Protein AF-A0A7S3CFS2-F1 (afdb_monomer)

Solvent-accessible surface area (backbone atoms only — not comparable to full-atom values): 6306 Å² total; per-residue (Å²): 139,78,87,83,76,79,75,85,84,74,87,79,82,72,78,69,77,45,70,51,44,78,46,78,71,85,79,64,90,92,69,58,57,68,60,54,52,54,59,48,52,73,38,96,54,36,48,70,48,81,68,81,52,50,49,26,50,50,72,75,36,79,86,66,83,56,89,62,48,72,57,50,55,70,75,43,73,56,54,52,67,59,51,53,55,48,54,75,70,62,49,41,83,56,19,31,29,40,63

Sequence (99 aa):
REVRRLAPRGEGRRRIMAASVIINLWSAPRCCSTALMYSFAQRSDTTVMDEPLYASWLAKHPECARPYREELLRASELDGRKVVASLLSSGPEGGVLFL

pLDDT: mean 84.04, std 19.67, range [29.78, 97.06]

Mean predicted aligned error: 9.51 Å

Secondary structure (DSSP, 8-state):
----------S------PPPEEE-----TTSSHHHHHHHHHTSTTEEE---TTHHHHHHH-TTS--TTHHHHHHHS---HHHHHHHHHH-PPTTSEEE-

Structure (mmCIF, N/CA/C/O backbone):
data_AF-A0A7S3CFS2-F1
#
_entry.id   AF-A0A7S3CFS2-F1
#
loop_
_atom_site.group_PDB
_atom_site.id
_atom_site.type_symbol
_atom_site.label_atom_id
_atom_site.label_alt_id
_atom_site.label_comp_id
_atom_site.label_asym_id
_atom_site.label_entity_id
_atom_site.label_seq_id
_atom_site.pdbx_PDB_ins_code
_atom_site.Cartn_x
_atom_site.Cartn_y
_atom_site.Cartn_z
_atom_site.occupancy
_atom_site.B_iso_or_equiv
_atom_site.auth_seq_id
_atom_site.auth_comp_id
_atom_site.auth_asym_id
_atom_site.auth_atom_id
_atom_site.pdbx_PDB_model_num
ATOM 1 N N . ARG A 1 1 ? -26.919 12.436 49.801 1.00 36.97 1 ARG A N 1
ATOM 2 C CA . ARG A 1 1 ? -28.270 11.973 49.395 1.00 36.97 1 ARG A CA 1
ATOM 3 C C . ARG A 1 1 ? -28.714 12.967 48.330 1.00 36.97 1 ARG A C 1
ATOM 5 O O . ARG A 1 1 ? -28.750 14.134 48.657 1.00 36.97 1 ARG A O 1
ATOM 12 N N . GLU A 1 2 ? -28.830 12.658 47.046 1.00 29.78 2 GLU A N 1
ATOM 13 C CA . GLU A 1 2 ? -29.408 11.481 46.403 1.00 29.78 2 GLU A CA 1
ATOM 14 C C . GLU A 1 2 ? -28.737 11.289 45.030 1.00 29.78 2 GLU A C 1
ATOM 16 O O . GLU A 1 2 ? -28.677 12.204 44.211 1.00 29.78 2 GLU A O 1
ATOM 21 N N . VAL A 1 3 ? -28.167 10.104 44.814 1.00 37.84 3 VAL A N 1
ATOM 22 C CA . VAL A 1 3 ? -27.582 9.682 43.539 1.00 37.84 3 VAL A CA 1
ATOM 23 C C . VAL A 1 3 ? -28.750 9.350 42.618 1.00 37.84 3 VAL A C 1
ATOM 25 O O . VAL A 1 3 ? -29.386 8.310 42.789 1.00 37.84 3 VAL A O 1
ATOM 28 N N . ARG A 1 4 ? -29.056 10.222 41.651 1.00 34.03 4 ARG A N 1
ATOM 29 C CA . ARG A 1 4 ? -30.011 9.895 40.585 1.00 34.03 4 ARG A CA 1
ATOM 30 C C . ARG A 1 4 ? -29.399 8.807 39.703 1.00 34.03 4 ARG A C 1
ATOM 32 O O . ARG A 1 4 ? -28.649 9.094 38.774 1.00 34.03 4 ARG A O 1
ATOM 39 N N . ARG A 1 5 ? -29.706 7.545 40.015 1.00 39.19 5 ARG A N 1
ATOM 40 C CA . ARG A 1 5 ? -29.497 6.417 39.101 1.00 39.19 5 ARG A CA 1
ATOM 41 C C . ARG A 1 5 ? -30.384 6.648 37.882 1.00 39.19 5 ARG A C 1
ATOM 43 O O . ARG A 1 5 ? -31.605 6.568 37.979 1.00 39.19 5 ARG A O 1
ATOM 50 N N . LEU A 1 6 ? -29.769 6.956 36.745 1.00 35.53 6 LEU A N 1
ATOM 51 C CA . LEU A 1 6 ? -30.443 6.878 35.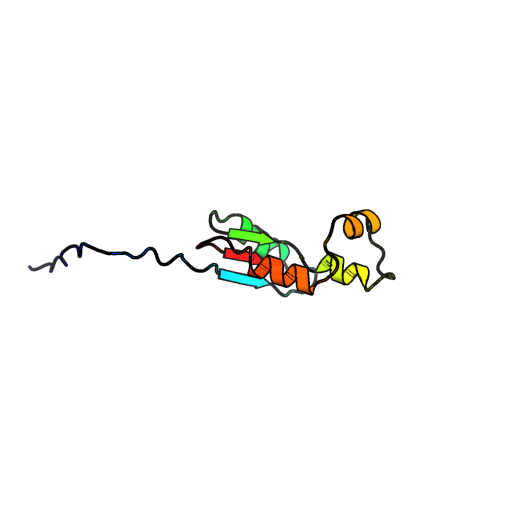454 1.00 35.53 6 LEU A CA 1
ATOM 52 C C . LEU A 1 6 ? -30.803 5.409 35.206 1.00 35.53 6 LEU A C 1
ATOM 54 O O . LEU A 1 6 ? -29.936 4.536 35.235 1.00 35.53 6 LEU A O 1
ATOM 58 N N . ALA A 1 7 ? -32.097 5.147 35.027 1.00 38.84 7 ALA A N 1
ATOM 59 C CA . ALA A 1 7 ? -32.622 3.829 34.702 1.00 38.84 7 ALA A CA 1
ATOM 60 C C . ALA A 1 7 ? -32.000 3.299 33.393 1.00 38.84 7 ALA A C 1
ATOM 62 O O . ALA A 1 7 ? -31.742 4.090 32.477 1.00 38.84 7 ALA A O 1
ATOM 63 N N . PRO A 1 8 ? -31.779 1.979 33.266 1.00 42.59 8 PRO A N 1
ATOM 64 C CA . PRO A 1 8 ? -31.305 1.401 32.020 1.00 42.59 8 PRO A CA 1
ATOM 65 C C . PRO A 1 8 ? -32.419 1.519 30.975 1.00 42.59 8 PRO A C 1
ATOM 67 O O . PRO A 1 8 ? -33.476 0.905 31.109 1.00 42.59 8 PRO A O 1
ATOM 70 N N . ARG A 1 9 ? -32.201 2.328 29.931 1.00 42.22 9 ARG A N 1
ATOM 71 C CA . ARG A 1 9 ? -33.062 2.303 28.744 1.00 42.22 9 ARG A CA 1
ATOM 72 C C . ARG A 1 9 ? -32.804 0.997 27.997 1.00 42.22 9 ARG A C 1
ATOM 74 O O . ARG A 1 9 ? -31.762 0.839 27.363 1.00 42.22 9 ARG A O 1
ATOM 81 N N . GLY A 1 10 ? -33.751 0.075 28.133 1.00 45.34 10 GLY A N 1
ATOM 82 C CA . GLY A 1 10 ? -33.929 -1.050 27.228 1.00 45.34 10 GLY A CA 1
ATOM 83 C C . GLY A 1 10 ? -34.413 -0.602 25.847 1.00 45.34 10 GLY A C 1
ATOM 84 O O . GLY A 1 10 ? -34.822 0.542 25.653 1.00 45.34 10 GLY A O 1
ATOM 85 N N . GLU A 1 11 ? -34.343 -1.561 24.927 1.00 41.12 11 GLU A N 1
ATOM 86 C CA . GLU A 1 11 ? -34.772 -1.546 23.527 1.00 41.12 11 GLU A CA 1
ATOM 87 C C . GLU A 1 11 ? -33.979 -0.689 22.520 1.00 41.12 11 GLU A C 1
ATOM 89 O O . GLU A 1 11 ? -34.028 0.539 22.481 1.00 41.12 11 GLU A O 1
ATOM 94 N N . GLY A 1 12 ? -33.355 -1.400 21.570 1.00 41.69 12 GLY A N 1
ATOM 95 C CA . GLY A 1 12 ? -33.295 -0.932 20.187 1.00 41.69 12 GLY A CA 1
ATOM 96 C C . GLY A 1 12 ? -32.010 -0.246 19.738 1.00 41.69 12 GLY A C 1
ATOM 97 O O . GLY A 1 12 ? -32.076 0.691 18.944 1.00 41.69 12 GLY A O 1
ATOM 98 N N . ARG A 1 13 ? -30.823 -0.715 20.149 1.00 45.53 13 ARG A N 1
ATOM 99 C CA . ARG A 1 13 ? -29.608 -0.393 19.384 1.00 45.53 13 ARG A CA 1
ATOM 100 C C . ARG A 1 13 ? -29.707 -1.086 18.025 1.00 45.53 13 ARG A C 1
ATOM 102 O O . ARG A 1 13 ? -29.229 -2.205 17.863 1.00 45.53 13 ARG A O 1
ATOM 109 N N . ARG A 1 14 ? -30.308 -0.412 17.033 1.00 46.38 14 ARG A N 1
ATOM 110 C CA . ARG A 1 14 ? -29.916 -0.618 15.634 1.00 46.38 14 ARG A CA 1
ATOM 111 C C . ARG A 1 14 ? -28.396 -0.585 15.652 1.00 46.38 14 ARG A C 1
ATOM 113 O O . ARG A 1 14 ? -27.814 0.426 16.040 1.00 46.38 14 ARG A O 1
ATOM 120 N N . ARG A 1 15 ? -27.772 -1.717 15.344 1.00 48.81 15 ARG A N 1
ATOM 121 C CA . ARG A 1 15 ? -26.334 -1.813 15.140 1.00 48.81 15 ARG A CA 1
ATOM 122 C C . ARG A 1 15 ? -26.050 -0.906 13.948 1.00 48.81 15 ARG A C 1
ATOM 124 O O . ARG A 1 15 ? -26.220 -1.319 12.809 1.00 48.81 15 ARG A O 1
ATOM 131 N N . ILE A 1 16 ? -25.769 0.371 14.212 1.00 56.16 16 ILE A N 1
ATOM 132 C CA . ILE A 1 16 ? -25.176 1.252 13.215 1.00 56.16 16 ILE A CA 1
ATOM 133 C C . ILE A 1 16 ? -23.871 0.536 12.900 1.00 56.16 16 ILE A C 1
ATOM 135 O O . ILE A 1 16 ? -23.014 0.439 13.778 1.00 56.16 16 ILE A O 1
ATOM 139 N N . MET A 1 17 ? -23.798 -0.099 11.728 1.00 55.88 17 MET A N 1
ATOM 140 C CA . MET A 1 17 ? -22.549 -0.640 11.207 1.00 55.88 17 MET A CA 1
ATOM 141 C C . MET A 1 17 ? -21.554 0.510 11.316 1.00 55.88 17 MET A C 1
ATOM 143 O O . MET A 1 17 ? -21.769 1.561 10.709 1.00 55.88 17 MET A O 1
ATOM 147 N N . ALA A 1 18 ? -20.578 0.386 12.214 1.00 68.44 18 ALA A N 1
ATOM 148 C CA . ALA A 1 18 ? -19.635 1.463 12.439 1.00 68.44 18 ALA A CA 1
ATOM 149 C C . ALA A 1 18 ? -18.903 1.681 11.111 1.00 68.44 18 ALA A C 1
ATOM 151 O O . ALA A 1 18 ? -18.341 0.743 10.547 1.00 68.44 18 ALA A O 1
ATOM 152 N N . ALA A 1 19 ? -19.014 2.887 10.560 1.00 81.50 19 ALA A N 1
ATOM 153 C CA . ALA A 1 19 ? -18.371 3.206 9.297 1.00 81.50 19 ALA A CA 1
ATOM 154 C C . ALA A 1 19 ? -16.854 3.086 9.470 1.00 81.50 19 ALA A C 1
ATOM 156 O O . ALA A 1 19 ? -16.312 3.513 10.493 1.00 81.50 19 ALA A O 1
ATOM 157 N N . SER A 1 20 ? -16.181 2.501 8.483 1.00 88.19 20 SER A N 1
ATOM 158 C CA . SER A 1 20 ? -14.722 2.434 8.461 1.00 88.19 20 SER A CA 1
ATOM 159 C C . SER A 1 20 ? -14.126 3.839 8.439 1.00 88.19 20 SER A C 1
ATOM 161 O O . SER A 1 20 ? -14.626 4.726 7.744 1.00 88.19 20 SER A O 1
ATOM 163 N N . VAL A 1 21 ? -13.029 4.035 9.165 1.00 92.81 21 VAL A N 1
ATOM 164 C CA . VAL A 1 21 ? -12.228 5.261 9.097 1.00 92.81 21 VAL A CA 1
ATOM 165 C C . VAL A 1 21 ? -11.025 4.998 8.201 1.00 92.81 21 VAL A C 1
ATOM 167 O O . VAL A 1 21 ? -10.266 4.067 8.448 1.00 92.81 21 VAL A O 1
ATOM 170 N N . ILE A 1 22 ? -10.836 5.817 7.167 1.00 92.81 22 ILE A N 1
ATOM 171 C CA . ILE A 1 22 ? -9.684 5.707 6.264 1.00 92.81 22 ILE A CA 1
ATOM 172 C C . ILE A 1 22 ? -8.720 6.857 6.552 1.00 92.81 22 ILE A C 1
ATOM 174 O O . ILE A 1 22 ? -9.092 8.027 6.449 1.00 92.81 22 ILE A O 1
ATOM 178 N N . ILE A 1 23 ? -7.480 6.526 6.900 1.00 93.81 23 ILE A N 1
ATOM 179 C CA . ILE A 1 23 ? -6.387 7.476 7.120 1.00 93.81 23 ILE A CA 1
ATOM 180 C C . ILE A 1 23 ? -5.426 7.348 5.942 1.00 93.81 23 ILE A C 1
ATOM 182 O O . ILE A 1 23 ? -4.995 6.246 5.635 1.00 93.81 23 ILE A O 1
ATOM 186 N N . ASN A 1 24 ? -5.101 8.465 5.288 1.00 92.94 24 ASN A N 1
ATOM 187 C CA . ASN A 1 24 ? -4.121 8.509 4.202 1.00 92.94 24 ASN A CA 1
ATOM 188 C C . ASN A 1 24 ? -2.888 9.285 4.672 1.00 92.94 24 ASN A C 1
ATOM 190 O O . ASN A 1 24 ? -2.993 10.481 4.958 1.00 92.94 24 ASN A O 1
ATOM 194 N N . LEU A 1 25 ? -1.730 8.634 4.728 1.00 93.06 25 LEU A N 1
ATOM 195 C CA . LEU A 1 25 ? -0.462 9.242 5.101 1.00 93.06 25 LEU A CA 1
ATOM 196 C C . LEU A 1 25 ? 0.331 9.641 3.856 1.00 93.06 25 LEU A C 1
ATOM 198 O O . LEU A 1 25 ? 0.951 8.825 3.183 1.00 93.06 25 LEU A O 1
ATOM 202 N N . TRP A 1 26 ? 0.356 10.939 3.566 1.00 90.75 26 TRP A N 1
ATOM 203 C CA . TRP A 1 26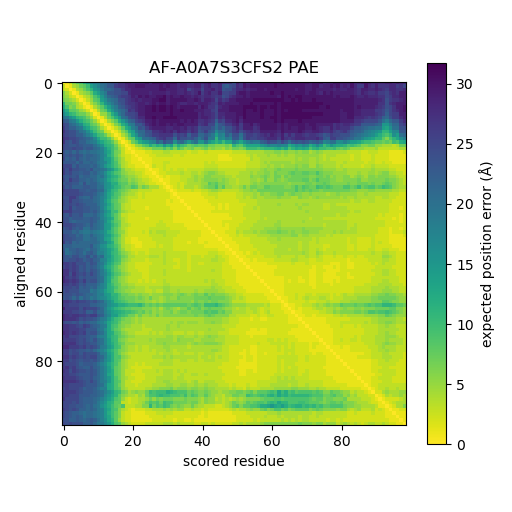 ? 1.161 11.484 2.475 1.00 90.75 26 TRP A CA 1
ATOM 204 C C . TRP A 1 26 ? 2.466 12.017 3.037 1.00 90.75 26 TRP A C 1
ATOM 206 O O . TRP A 1 26 ? 2.472 12.850 3.944 1.00 90.75 26 TRP A O 1
ATOM 216 N N . SER A 1 27 ? 3.582 11.500 2.533 1.00 90.62 27 SER A N 1
ATOM 217 C CA . SER A 1 27 ? 4.869 11.698 3.182 1.00 90.62 27 SER A CA 1
ATOM 218 C C . SER A 1 27 ? 6.026 11.625 2.187 1.00 90.62 27 SER A C 1
ATOM 220 O O . SER A 1 27 ? 5.915 10.982 1.145 1.00 90.62 27 SER A O 1
ATOM 222 N N . ALA A 1 28 ? 7.131 12.301 2.499 1.00 91.00 28 ALA A N 1
ATOM 223 C CA . ALA A 1 28 ? 8.357 12.206 1.715 1.00 91.00 28 ALA A CA 1
ATOM 224 C C . ALA A 1 28 ? 9.196 10.989 2.156 1.00 91.00 28 ALA A C 1
ATOM 226 O O . ALA A 1 28 ? 9.079 10.535 3.298 1.00 91.00 28 ALA A O 1
ATOM 227 N N . PRO A 1 29 ? 10.111 10.478 1.315 1.00 86.31 29 PRO A N 1
ATOM 228 C CA . PRO A 1 29 ? 11.042 9.442 1.742 1.00 86.31 29 PRO A CA 1
ATOM 229 C C . PRO A 1 29 ? 11.837 9.870 2.983 1.00 86.31 29 PRO A C 1
ATOM 231 O O . PRO A 1 29 ? 12.285 11.010 3.087 1.00 86.31 29 PRO A O 1
ATOM 234 N N . ARG A 1 30 ? 12.060 8.924 3.906 1.00 86.81 30 ARG A N 1
ATOM 235 C CA . ARG A 1 30 ? 12.878 9.107 5.126 1.00 86.81 30 ARG A CA 1
ATOM 236 C C . ARG A 1 30 ? 12.300 10.075 6.173 1.00 86.81 30 ARG A C 1
ATOM 238 O O . ARG A 1 30 ? 13.050 10.570 7.006 1.00 86.81 30 ARG A O 1
ATOM 245 N N . CYS A 1 31 ? 10.980 10.270 6.214 1.00 92.56 31 CYS A N 1
ATOM 246 C CA . CYS A 1 31 ? 10.306 11.106 7.221 1.00 92.56 31 CYS A CA 1
ATOM 247 C C . CYS A 1 31 ? 9.627 10.318 8.367 1.00 92.56 31 CYS A C 1
ATOM 249 O O . CYS A 1 31 ? 8.662 10.791 8.963 1.00 92.56 31 CYS A O 1
ATOM 251 N N . CYS A 1 32 ? 10.083 9.095 8.654 1.00 90.69 32 CYS A N 1
ATOM 252 C CA . CYS A 1 32 ? 9.504 8.203 9.676 1.00 90.69 32 CYS A CA 1
ATOM 253 C C . CYS A 1 32 ? 8.043 7.759 9.436 1.00 90.69 32 CYS A C 1
ATOM 255 O O . CYS A 1 32 ? 7.438 7.168 10.329 1.00 90.69 32 CYS A O 1
ATOM 257 N N . SER A 1 33 ? 7.486 7.961 8.240 1.00 92.31 33 SER A N 1
ATOM 258 C CA . SER A 1 33 ? 6.129 7.524 7.876 1.00 92.31 33 SER A CA 1
ATOM 259 C C . SER A 1 33 ? 5.923 6.019 8.015 1.00 92.31 33 SER A C 1
ATOM 261 O O . SER A 1 33 ? 4.926 5.587 8.582 1.00 92.31 33 SER A O 1
ATOM 263 N N . THR A 1 34 ? 6.913 5.221 7.619 1.00 91.50 34 THR A N 1
ATOM 264 C CA . THR A 1 34 ? 6.905 3.766 7.815 1.00 91.50 34 THR A CA 1
ATOM 265 C C . THR A 1 34 ? 6.809 3.381 9.296 1.00 91.50 34 THR A C 1
ATOM 267 O O . THR A 1 34 ? 6.080 2.462 9.654 1.00 91.50 34 THR A O 1
ATOM 270 N N . ALA A 1 35 ? 7.507 4.092 10.190 1.00 94.62 35 ALA A N 1
ATOM 271 C CA . ALA A 1 35 ? 7.428 3.822 11.628 1.00 94.62 35 ALA A CA 1
ATOM 272 C C . ALA A 1 35 ? 6.043 4.181 12.193 1.00 94.62 35 ALA A C 1
ATOM 274 O O . ALA A 1 35 ? 5.491 3.432 12.999 1.00 94.62 35 ALA A O 1
ATOM 275 N N . LEU A 1 36 ? 5.456 5.292 11.731 1.00 95.25 36 LEU A N 1
ATOM 276 C CA . LEU A 1 36 ? 4.089 5.676 12.080 1.00 95.25 36 LEU A CA 1
ATOM 277 C C . LEU A 1 36 ? 3.082 4.616 11.610 1.00 95.25 36 LEU A C 1
ATOM 279 O O . LEU A 1 36 ? 2.270 4.150 12.406 1.00 95.25 36 LEU A O 1
ATOM 283 N N . MET A 1 37 ? 3.193 4.175 10.359 1.00 95.50 37 MET A N 1
ATOM 284 C CA . MET A 1 37 ? 2.385 3.096 9.794 1.00 95.50 37 MET A CA 1
ATOM 285 C C . MET A 1 37 ? 2.476 1.813 10.642 1.00 95.50 37 MET A C 1
ATOM 287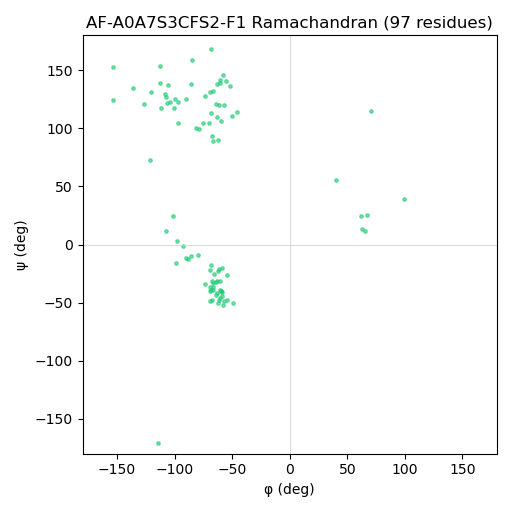 O O . MET A 1 37 ? 1.450 1.256 11.034 1.00 95.50 37 MET A O 1
ATOM 291 N N . TYR A 1 38 ? 3.686 1.381 11.018 1.00 94.69 38 TYR A N 1
ATOM 292 C CA . TYR A 1 38 ? 3.869 0.203 11.874 1.00 94.69 38 TYR A CA 1
ATOM 293 C C . TYR A 1 38 ? 3.257 0.358 13.269 1.00 94.69 38 TYR A C 1
ATOM 295 O O . TYR A 1 38 ? 2.800 -0.634 13.832 1.00 94.69 38 TYR A O 1
ATOM 303 N N . SER A 1 39 ? 3.207 1.572 13.828 1.00 96.62 39 SER A N 1
ATOM 304 C CA . SER A 1 39 ? 2.548 1.800 15.122 1.00 96.62 39 SER A CA 1
ATOM 305 C C . SER A 1 39 ? 1.030 1.589 15.046 1.00 96.62 39 SER A C 1
ATOM 307 O O . SER A 1 39 ? 0.444 1.015 15.963 1.00 96.62 39 SER A O 1
ATOM 309 N N . PHE A 1 40 ? 0.402 1.966 13.927 1.00 96.38 40 PHE A N 1
ATOM 310 C CA . PHE A 1 40 ? -1.004 1.673 13.644 1.00 96.38 40 PHE A CA 1
ATOM 311 C C . PHE A 1 40 ? -1.238 0.181 13.391 1.00 96.38 40 PHE A C 1
ATOM 313 O O . PHE A 1 40 ? -2.225 -0.361 13.881 1.00 96.38 40 PHE A O 1
ATOM 320 N N . ALA A 1 41 ? -0.298 -0.503 12.728 1.00 95.75 41 ALA A N 1
ATOM 321 C CA . ALA A 1 41 ? -0.363 -1.949 12.491 1.00 95.75 41 ALA A CA 1
ATOM 322 C C . ALA A 1 41 ? -0.432 -2.795 13.781 1.00 95.75 41 ALA A C 1
ATOM 324 O O . ALA A 1 41 ? -0.850 -3.946 13.728 1.00 95.75 41 ALA A O 1
ATOM 325 N N . GLN A 1 42 ? -0.021 -2.254 14.937 1.00 96.88 42 GLN A N 1
ATOM 326 C CA . GLN A 1 42 ? -0.097 -2.964 16.224 1.00 96.88 42 GLN A CA 1
ATOM 327 C C . GLN A 1 42 ? -1.497 -2.955 16.852 1.00 96.88 42 GLN A C 1
ATOM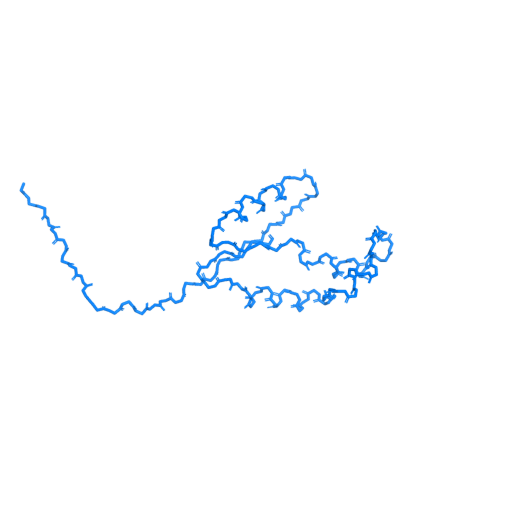 329 O O . GLN A 1 42 ? -1.725 -3.625 17.861 1.00 96.88 42 GLN A O 1
ATOM 334 N N . ARG A 1 43 ? -2.441 -2.181 16.309 1.00 96.06 43 ARG A N 1
ATOM 335 C CA . ARG A 1 43 ? -3.803 -2.112 16.839 1.00 96.06 43 ARG A CA 1
ATOM 336 C C . ARG A 1 43 ? -4.662 -3.223 16.243 1.00 96.06 43 ARG A C 1
ATOM 338 O O . ARG A 1 43 ? -4.655 -3.443 15.039 1.00 96.06 43 ARG A O 1
ATOM 345 N N . SER A 1 44 ? -5.482 -3.860 17.076 1.00 95.06 44 SER A N 1
ATOM 346 C CA . SER A 1 44 ? -6.396 -4.928 16.645 1.00 95.06 44 SER A CA 1
ATOM 347 C C . SER A 1 44 ? -7.537 -4.455 15.739 1.00 95.06 44 SER A C 1
ATOM 349 O O . SER A 1 44 ? -8.176 -5.274 15.087 1.00 95.06 44 SER A O 1
ATOM 351 N N . ASP A 1 45 ? -7.813 -3.151 15.713 1.00 94.56 45 ASP A N 1
ATOM 352 C CA . ASP A 1 45 ? -8.872 -2.532 14.914 1.00 94.56 45 ASP A CA 1
ATOM 353 C C . ASP A 1 45 ? -8.368 -1.937 13.593 1.00 94.56 45 ASP A C 1
ATOM 355 O O . ASP A 1 45 ? -9.144 -1.306 12.878 1.00 94.56 45 ASP A O 1
ATOM 359 N N . THR A 1 46 ? -7.077 -2.085 13.281 1.00 95.38 46 THR A N 1
ATOM 360 C CA . THR A 1 46 ? -6.442 -1.384 12.167 1.00 95.38 46 THR A CA 1
ATOM 361 C C . THR A 1 46 ? -5.865 -2.355 11.144 1.00 95.38 46 THR A C 1
ATOM 363 O O . THR A 1 46 ? -5.126 -3.274 11.476 1.00 95.38 46 THR A O 1
ATOM 366 N N . THR A 1 47 ? -6.179 -2.118 9.873 1.00 94.62 47 THR A N 1
ATOM 367 C CA . THR A 1 47 ? -5.524 -2.742 8.720 1.00 94.62 47 THR A CA 1
ATOM 368 C C . THR A 1 47 ? -4.624 -1.712 8.052 1.00 94.62 47 THR A C 1
ATOM 370 O O . THR A 1 47 ? -5.017 -0.558 7.890 1.00 94.62 47 THR A O 1
ATOM 373 N N . VAL A 1 48 ? -3.422 -2.125 7.664 1.00 94.50 48 VAL A N 1
ATOM 374 C CA . VAL A 1 48 ? -2.427 -1.271 7.010 1.00 94.50 48 VAL A CA 1
ATOM 375 C C . VAL A 1 48 ? -2.218 -1.736 5.574 1.00 94.50 48 VAL A C 1
ATOM 377 O O . VAL A 1 48 ? -2.121 -2.937 5.326 1.00 94.50 48 VAL A O 1
ATOM 380 N N . MET A 1 49 ? -2.105 -0.788 4.648 1.00 92.31 49 MET A N 1
ATOM 381 C CA . MET A 1 49 ? -1.687 -1.027 3.270 1.00 92.31 49 MET A CA 1
ATOM 382 C C . MET A 1 49 ? -0.514 -0.108 2.936 1.00 92.31 49 MET A C 1
ATOM 384 O O . MET A 1 49 ? -0.658 1.106 2.998 1.00 92.31 49 MET A O 1
ATOM 388 N N . ASP A 1 50 ? 0.627 -0.687 2.567 1.00 91.44 50 ASP A N 1
ATOM 389 C CA . ASP A 1 50 ? 1.844 0.065 2.253 1.00 91.44 50 ASP A CA 1
ATOM 390 C C . ASP A 1 50 ? 1.897 0.427 0.759 1.00 91.44 50 ASP A C 1
ATOM 392 O O . ASP A 1 50 ? 1.775 -0.445 -0.103 1.00 91.44 50 ASP A O 1
ATOM 396 N N . GLU A 1 51 ? 2.052 1.718 0.462 1.00 89.94 51 GLU A N 1
ATOM 397 C CA . GLU A 1 51 ? 2.248 2.288 -0.881 1.00 89.94 51 GLU A CA 1
ATOM 398 C C . GLU A 1 51 ? 1.393 1.659 -2.018 1.00 89.94 51 GLU A C 1
ATOM 400 O O . GLU A 1 51 ? 1.923 1.270 -3.067 1.00 89.94 51 GLU A O 1
ATOM 405 N N . PRO A 1 52 ? 0.049 1.603 -1.910 1.00 92.38 52 PRO A N 1
ATOM 406 C CA . PRO A 1 52 ? -0.791 0.847 -2.850 1.00 92.38 52 PRO A CA 1
ATOM 407 C C . PRO A 1 52 ? -0.718 1.328 -4.309 1.00 92.38 52 PRO A C 1
ATOM 409 O O . PRO A 1 52 ? -1.036 0.589 -5.239 1.00 92.38 52 PRO A O 1
ATOM 412 N N . LEU A 1 53 ? -0.299 2.575 -4.538 1.00 94.25 53 LEU A N 1
ATOM 413 C CA . LEU A 1 53 ? -0.192 3.172 -5.872 1.00 94.25 53 LEU A CA 1
ATOM 414 C C . LEU A 1 53 ? 1.197 3.026 -6.505 1.00 94.25 53 LEU A C 1
ATOM 416 O O . LEU A 1 53 ? 1.387 3.457 -7.647 1.00 94.25 53 LEU A O 1
ATOM 420 N N . TYR A 1 54 ? 2.156 2.412 -5.809 1.00 93.38 54 TYR A N 1
ATOM 421 C CA . TYR A 1 54 ? 3.542 2.343 -6.261 1.00 93.38 54 TYR A CA 1
ATOM 422 C C . TYR A 1 54 ? 3.701 1.572 -7.576 1.00 93.38 54 TYR A C 1
ATOM 424 O O . TYR A 1 54 ? 4.392 2.042 -8.478 1.00 93.38 54 TYR A O 1
ATOM 432 N N . ALA A 1 55 ? 3.009 0.441 -7.753 1.00 95.50 55 ALA A N 1
ATOM 433 C CA . ALA A 1 55 ? 3.070 -0.323 -9.003 1.00 95.50 55 ALA A CA 1
ATOM 434 C C . ALA A 1 55 ? 2.502 0.463 -10.201 1.00 95.50 55 ALA A C 1
ATOM 436 O O . ALA A 1 55 ? 3.125 0.514 -11.263 1.00 95.50 55 ALA A O 1
ATOM 437 N N . SER A 1 56 ? 1.365 1.146 -10.012 1.00 96.44 56 SER A N 1
ATOM 438 C CA . SER A 1 56 ? 0.769 2.049 -11.011 1.00 96.44 56 SER A CA 1
ATOM 439 C C . SER A 1 56 ? 1.711 3.208 -11.367 1.00 96.44 56 SER A C 1
ATOM 441 O O . SER A 1 56 ? 1.811 3.603 -12.530 1.00 96.44 56 SER A O 1
ATOM 443 N N . TRP A 1 57 ? 2.419 3.765 -10.380 1.00 95.44 57 TRP A N 1
ATOM 444 C CA . TRP A 1 57 ? 3.429 4.794 -10.618 1.00 95.44 57 TRP A CA 1
ATOM 445 C C . TRP A 1 57 ? 4.637 4.233 -11.385 1.00 95.44 57 TRP A C 1
ATOM 447 O O . TRP A 1 57 ? 5.020 4.800 -12.408 1.00 95.44 57 TRP A O 1
ATOM 457 N N . LEU A 1 58 ? 5.180 3.084 -10.975 1.00 96.19 58 LEU A N 1
ATOM 458 C CA . LEU A 1 58 ? 6.348 2.445 -11.592 1.00 96.19 58 LEU A CA 1
ATOM 459 C C . LEU A 1 58 ? 6.094 2.008 -13.045 1.00 96.19 58 LEU A C 1
ATOM 461 O O . LEU A 1 58 ? 6.998 2.042 -13.883 1.00 96.19 58 LEU A O 1
ATOM 465 N N . ALA A 1 59 ? 4.860 1.616 -13.370 1.00 95.94 59 ALA A N 1
ATOM 466 C CA . ALA A 1 59 ? 4.460 1.295 -14.739 1.00 95.94 59 ALA A CA 1
ATOM 467 C C . ALA A 1 59 ? 4.616 2.494 -15.692 1.00 95.94 59 ALA A C 1
ATOM 469 O O . ALA A 1 59 ? 4.918 2.302 -16.868 1.00 95.94 59 ALA A O 1
ATOM 470 N N . LYS A 1 60 ? 4.443 3.721 -15.179 1.00 96.62 60 LYS A N 1
ATOM 471 C CA . LYS A 1 60 ? 4.520 4.977 -15.945 1.00 96.62 60 LYS A CA 1
ATOM 472 C C . LYS A 1 60 ? 5.930 5.570 -16.026 1.00 96.62 60 LYS A C 1
ATOM 474 O O . LYS A 1 60 ? 6.132 6.468 -16.834 1.00 96.62 60 LYS A O 1
ATOM 479 N N . HIS A 1 61 ? 6.869 5.066 -15.226 1.00 96.50 61 HIS A N 1
ATOM 480 C CA . HIS A 1 61 ? 8.249 5.558 -15.131 1.00 96.50 61 HIS A CA 1
ATOM 481 C C . HIS A 1 61 ? 9.234 4.422 -15.467 1.00 96.50 61 HIS A C 1
ATOM 483 O O . HIS A 1 61 ? 9.834 3.824 -14.568 1.00 96.50 61 HIS A O 1
ATOM 489 N N . PRO A 1 62 ? 9.353 4.023 -16.750 1.00 93.44 62 PRO A N 1
ATOM 490 C CA . PRO A 1 62 ? 10.230 2.928 -17.175 1.00 93.44 62 PRO A CA 1
ATOM 491 C C . PRO A 1 62 ? 11.721 3.187 -16.906 1.00 93.44 62 PRO A C 1
ATOM 493 O O . PRO A 1 62 ? 12.490 2.236 -16.795 1.00 93.44 62 PRO A O 1
ATOM 496 N N . GLU A 1 63 ? 12.125 4.448 -16.774 1.00 95.44 63 GLU A N 1
ATOM 497 C CA . GLU A 1 63 ? 13.473 4.884 -16.409 1.00 95.44 63 GLU A CA 1
ATOM 498 C C . GLU A 1 63 ? 13.842 4.560 -14.954 1.00 95.44 63 GLU A C 1
ATOM 500 O O . GLU A 1 63 ? 15.023 4.466 -14.614 1.00 95.44 63 GLU A O 1
ATOM 505 N N . CYS A 1 64 ? 12.848 4.359 -14.084 1.00 93.75 64 CYS A N 1
ATOM 506 C CA . CYS A 1 64 ? 13.077 3.966 -12.702 1.00 93.75 64 CYS A CA 1
ATOM 507 C C . CYS A 1 64 ? 13.371 2.463 -12.619 1.00 93.75 64 CYS A C 1
ATOM 509 O O . CYS A 1 64 ? 12.471 1.616 -12.619 1.00 93.75 64 CYS A O 1
ATOM 511 N N . ALA A 1 65 ? 14.657 2.125 -12.515 1.00 92.00 65 ALA A N 1
ATOM 512 C CA . ALA A 1 65 ? 15.097 0.754 -12.306 1.00 92.00 65 ALA A CA 1
ATOM 513 C C . ALA A 1 65 ? 14.726 0.264 -10.898 1.00 92.00 65 ALA A C 1
ATOM 515 O O . ALA A 1 65 ? 15.014 0.915 -9.893 1.00 92.00 65 ALA A O 1
ATOM 516 N N . ARG A 1 66 ? 14.125 -0.928 -10.826 1.00 90.56 66 ARG A N 1
ATOM 517 C CA . ARG A 1 66 ? 13.814 -1.611 -9.569 1.00 90.56 66 ARG A CA 1
ATOM 518 C C . ARG A 1 66 ? 14.181 -3.089 -9.670 1.00 90.56 66 ARG A C 1
ATOM 520 O O . ARG A 1 66 ? 13.789 -3.732 -10.649 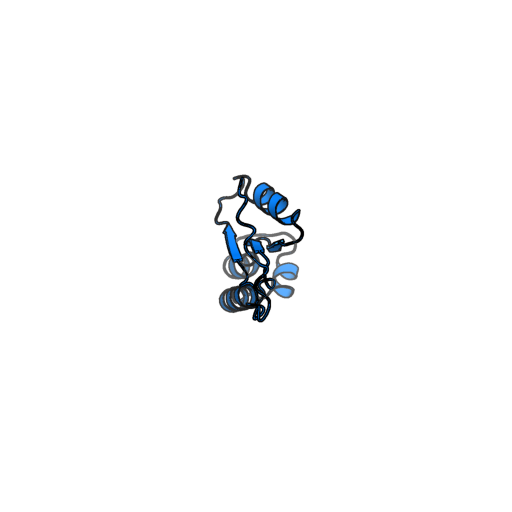1.00 90.56 66 ARG A O 1
ATOM 527 N N . PRO A 1 67 ? 14.843 -3.661 -8.653 1.00 94.44 67 PRO A N 1
ATOM 528 C CA . PRO A 1 67 ? 14.887 -5.107 -8.501 1.00 94.44 67 PRO A CA 1
ATOM 529 C C . PRO A 1 67 ? 13.464 -5.682 -8.534 1.00 94.44 67 PRO A C 1
ATOM 531 O O . PRO A 1 67 ? 12.548 -5.118 -7.930 1.00 94.44 67 PRO A O 1
ATOM 534 N N . TYR A 1 68 ? 13.274 -6.781 -9.265 1.00 92.88 68 TYR A N 1
ATOM 535 C CA . TYR A 1 68 ? 11.980 -7.467 -9.399 1.00 92.88 68 TYR A CA 1
ATOM 536 C C . TYR A 1 68 ? 10.859 -6.621 -10.033 1.00 92.88 68 TYR A C 1
ATOM 538 O O . TYR A 1 68 ? 9.680 -6.898 -9.823 1.00 92.88 68 TYR A O 1
ATOM 546 N N . ARG A 1 69 ? 11.196 -5.599 -10.840 1.00 95.19 69 ARG A N 1
ATOM 547 C CA . ARG A 1 69 ? 10.208 -4.749 -11.536 1.00 95.19 69 ARG A CA 1
ATOM 548 C C . ARG A 1 69 ? 9.153 -5.569 -12.277 1.00 95.19 69 ARG A C 1
ATOM 550 O O . ARG A 1 69 ? 7.964 -5.323 -12.123 1.00 95.19 69 ARG A O 1
ATOM 557 N N . GLU A 1 70 ? 9.584 -6.528 -13.088 1.00 95.56 70 GLU A N 1
ATOM 558 C CA . GLU A 1 70 ? 8.671 -7.329 -13.909 1.00 95.56 70 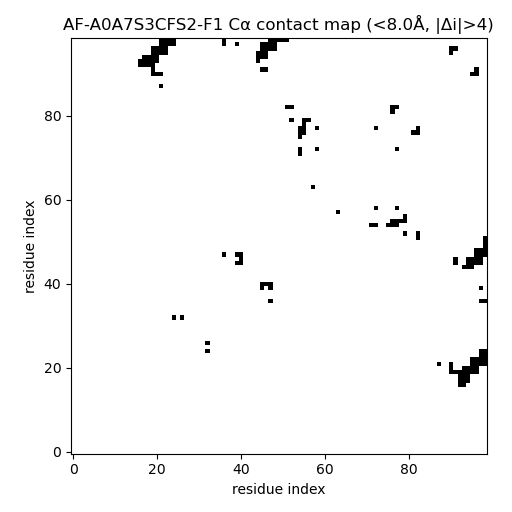GLU A CA 1
ATOM 559 C C . GLU A 1 70 ? 7.753 -8.228 -13.083 1.00 95.56 70 GLU A C 1
ATOM 561 O O . GLU A 1 70 ? 6.626 -8.492 -13.488 1.00 95.56 70 GLU A O 1
ATOM 566 N N . GLU A 1 71 ? 8.232 -8.732 -11.949 1.00 96.56 71 GLU A N 1
ATOM 567 C CA . GLU A 1 71 ? 7.428 -9.534 -11.029 1.00 96.56 71 GLU A CA 1
ATOM 568 C C . GLU A 1 71 ? 6.371 -8.662 -10.350 1.00 96.56 71 GLU A C 1
ATOM 570 O O . GLU A 1 71 ? 5.185 -8.979 -10.407 1.00 96.56 71 GLU A O 1
ATOM 575 N N . LEU A 1 72 ? 6.782 -7.506 -9.818 1.00 94.31 72 LEU A N 1
ATOM 576 C CA . LEU A 1 72 ? 5.884 -6.538 -9.193 1.00 94.31 72 LEU A CA 1
ATOM 577 C C . LEU A 1 72 ? 4.780 -6.087 -10.154 1.00 94.31 72 LEU A C 1
ATOM 579 O O . LEU A 1 72 ? 3.608 -6.090 -9.787 1.00 94.31 72 LEU A O 1
ATOM 583 N N . LEU A 1 73 ? 5.139 -5.715 -11.387 1.00 95.44 73 LEU A N 1
ATOM 584 C CA . LEU A 1 73 ? 4.168 -5.246 -12.375 1.00 95.44 73 LEU A CA 1
ATOM 585 C C . LEU A 1 73 ? 3.207 -6.349 -12.830 1.00 95.44 73 LEU A C 1
ATOM 587 O O . LE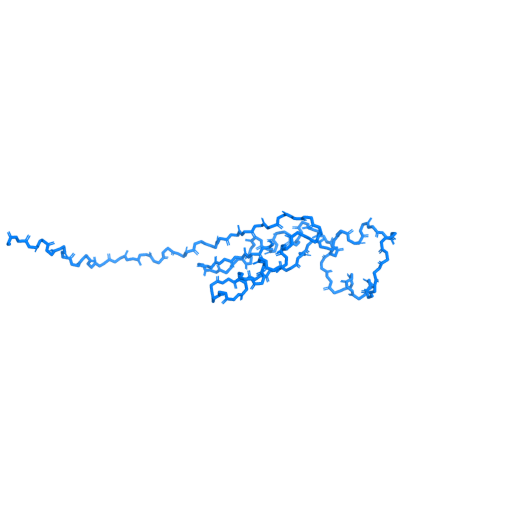U A 1 73 ? 2.059 -6.049 -13.134 1.00 95.44 73 LEU A O 1
ATOM 591 N N . ARG A 1 74 ? 3.651 -7.611 -12.867 1.00 96.81 74 ARG A N 1
ATOM 592 C CA . ARG A 1 74 ? 2.779 -8.753 -13.184 1.00 96.81 74 ARG A CA 1
ATOM 593 C C . ARG A 1 74 ? 1.832 -9.106 -12.040 1.00 96.81 74 ARG A C 1
ATOM 595 O O . ARG A 1 74 ? 0.721 -9.548 -12.306 1.00 96.81 74 ARG A O 1
ATOM 602 N N . ALA A 1 75 ? 2.270 -8.938 -10.795 1.00 95.44 75 ALA A N 1
ATOM 603 C CA . ALA A 1 75 ? 1.495 -9.293 -9.609 1.00 95.44 75 ALA A CA 1
ATOM 604 C C . ALA A 1 75 ? 0.530 -8.187 -9.136 1.00 95.44 75 ALA A C 1
ATOM 606 O O . ALA A 1 75 ? -0.292 -8.441 -8.258 1.00 95.44 75 ALA A O 1
ATOM 607 N N . SER A 1 76 ? 0.623 -6.973 -9.688 1.00 94.69 76 SER A N 1
ATOM 608 C CA . SER A 1 76 ? -0.122 -5.798 -9.212 1.00 94.69 76 SER A CA 1
ATOM 609 C C . SER A 1 76 ? -1.176 -5.316 -10.208 1.00 94.69 76 SER A C 1
ATOM 611 O O . SER A 1 76 ? -1.010 -5.440 -11.418 1.00 94.69 76 SER A O 1
ATOM 613 N N . GLU A 1 77 ? -2.229 -4.668 -9.704 1.00 96.25 77 GLU A N 1
ATOM 614 C CA . GLU A 1 77 ? -3.108 -3.839 -10.537 1.00 96.25 77 GLU A CA 1
ATOM 615 C C 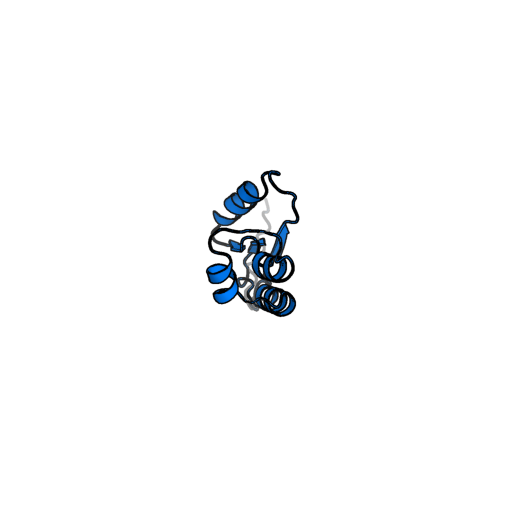. GLU A 1 77 ? -2.379 -2.535 -10.908 1.00 96.25 77 GLU A C 1
ATOM 617 O O . GLU A 1 77 ? -1.847 -1.833 -10.046 1.00 96.25 77 GLU A O 1
ATOM 622 N N . LEU A 1 78 ? -2.336 -2.219 -12.204 1.00 96.69 78 LEU A N 1
ATOM 623 C CA . LEU A 1 78 ? -1.580 -1.083 -12.744 1.00 96.69 78 LEU A CA 1
ATOM 624 C C . LEU A 1 78 ? -2.466 0.140 -13.006 1.00 96.69 78 LEU A C 1
ATOM 626 O O . LEU A 1 78 ? -1.956 1.254 -13.144 1.00 96.69 78 LEU A O 1
ATOM 630 N N . ASP A 1 79 ? -3.788 -0.034 -13.049 1.00 97.06 79 ASP A N 1
ATOM 631 C CA . ASP A 1 79 ? -4.732 1.076 -13.086 1.00 97.06 79 ASP A CA 1
ATOM 632 C C . ASP A 1 79 ? -4.963 1.627 -11.673 1.00 97.06 79 ASP A C 1
ATOM 634 O O . ASP A 1 79 ? -5.772 1.118 -10.892 1.00 97.06 79 ASP A O 1
ATOM 638 N N . GLY A 1 80 ? -4.285 2.734 -11.359 1.00 94.94 80 GLY A N 1
ATOM 639 C CA . GLY A 1 8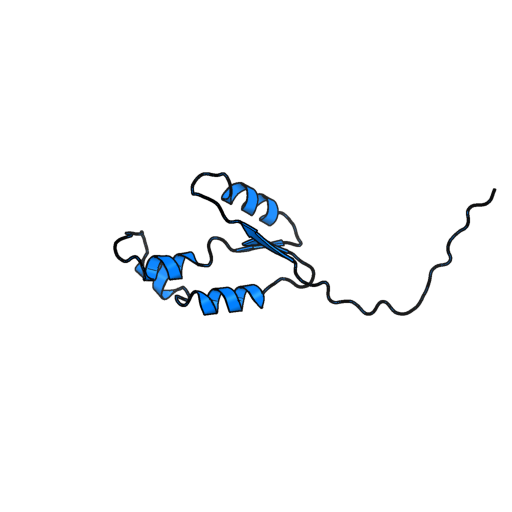0 ? -4.429 3.413 -10.073 1.00 94.94 80 GLY A CA 1
ATOM 640 C C . GLY A 1 80 ? -5.874 3.781 -9.705 1.00 94.94 80 GLY A C 1
ATOM 641 O O . GLY A 1 80 ? -6.191 3.836 -8.520 1.00 94.94 80 GLY A O 1
ATOM 642 N N . ARG A 1 81 ? -6.786 3.977 -10.672 1.00 96.19 81 ARG A N 1
ATOM 643 C CA . ARG A 1 81 ? -8.203 4.243 -10.359 1.00 96.19 81 ARG A CA 1
ATOM 644 C C . ARG A 1 81 ? -8.888 3.011 -9.781 1.00 96.19 81 ARG A C 1
ATOM 646 O O . ARG A 1 81 ? -9.653 3.140 -8.828 1.00 96.19 81 ARG A O 1
ATOM 653 N N . LYS A 1 82 ? -8.594 1.827 -10.321 1.00 96.56 82 LYS A N 1
ATOM 654 C CA . LYS A 1 82 ? -9.115 0.560 -9.794 1.00 96.56 82 LYS A CA 1
ATOM 655 C C . LYS A 1 82 ? -8.553 0.260 -8.413 1.00 96.56 82 LYS A C 1
ATOM 657 O O . LYS A 1 82 ? -9.308 -0.166 -7.544 1.00 96.56 82 LYS A O 1
ATOM 662 N N . VAL A 1 83 ? -7.269 0.551 -8.189 1.00 94.44 83 VAL A N 1
ATOM 663 C CA . VAL A 1 83 ? -6.646 0.424 -6.862 1.00 94.44 83 VAL A CA 1
ATOM 664 C C . VAL A 1 83 ? -7.381 1.289 -5.838 1.00 94.44 83 VAL A C 1
ATOM 666 O O . VAL A 1 83 ? -7.827 0.775 -4.817 1.00 94.44 83 VAL A O 1
ATOM 669 N N . VAL A 1 84 ? -7.585 2.580 -6.126 1.00 92.75 84 VAL A N 1
ATOM 670 C CA . VAL A 1 84 ? -8.308 3.487 -5.215 1.00 92.75 84 VAL A CA 1
ATOM 671 C C . VAL A 1 84 ? -9.744 3.016 -4.975 1.00 92.75 84 VAL A C 1
ATOM 673 O O . VAL A 1 84 ? -10.181 2.964 -3.829 1.00 92.75 84 VAL A O 1
ATOM 676 N N . ALA A 1 85 ? -10.472 2.634 -6.028 1.00 93.38 85 ALA A N 1
ATOM 677 C CA . ALA A 1 85 ? -11.841 2.137 -5.894 1.00 93.38 85 ALA A CA 1
ATOM 678 C C . ALA A 1 85 ? -11.917 0.878 -5.011 1.00 93.38 85 ALA A C 1
ATOM 680 O O . ALA A 1 85 ? -12.815 0.765 -4.174 1.00 93.38 85 ALA A O 1
ATOM 681 N N . SER A 1 86 ? -10.949 -0.030 -5.158 1.00 91.69 86 SER A N 1
ATOM 682 C CA . SER A 1 86 ? -10.818 -1.217 -4.315 1.00 91.69 86 SER A CA 1
ATOM 683 C C . SER A 1 86 ? -10.582 -0.835 -2.852 1.00 91.69 86 SER A C 1
ATOM 685 O O . SER A 1 86 ? -11.344 -1.259 -1.988 1.00 91.69 86 SER A O 1
ATOM 687 N N . LEU A 1 87 ? -9.614 0.041 -2.561 1.00 90.19 87 LEU A N 1
ATOM 688 C CA . LEU A 1 87 ? -9.294 0.463 -1.189 1.00 90.19 87 LEU A CA 1
ATOM 689 C C . LEU A 1 87 ? -10.484 1.112 -0.476 1.00 90.19 87 LEU A C 1
ATOM 691 O O . LEU A 1 87 ? -10.776 0.774 0.668 1.00 90.19 87 LEU A O 1
ATOM 695 N N . LEU A 1 88 ? -11.205 1.998 -1.166 1.00 87.75 88 LEU A N 1
ATOM 696 C CA . LEU A 1 88 ? -12.391 2.660 -0.613 1.00 87.75 88 LEU A CA 1
ATOM 697 C C . LEU A 1 88 ? -13.538 1.679 -0.333 1.00 87.75 88 LEU A C 1
ATOM 699 O O . LEU A 1 88 ? -14.361 1.937 0.541 1.00 87.75 88 LEU A O 1
ATOM 703 N N . SER A 1 89 ? -13.578 0.554 -1.049 1.00 87.94 89 SER A N 1
ATOM 704 C CA . SER A 1 89 ? -14.582 -0.501 -0.869 1.00 87.94 89 SER A CA 1
ATOM 705 C C . SER A 1 89 ? -14.159 -1.575 0.142 1.00 87.94 89 SER A C 1
ATOM 707 O O . SER A 1 89 ? -14.988 -2.386 0.540 1.00 87.94 89 SER A O 1
ATOM 709 N N . SER A 1 90 ? -12.886 -1.592 0.553 1.00 81.75 90 SER A N 1
ATOM 710 C CA . SER A 1 90 ? -12.266 -2.663 1.355 1.00 81.75 90 SER A CA 1
ATOM 711 C C . SER A 1 90 ? -12.001 -2.271 2.813 1.00 81.75 90 SER A C 1
ATOM 713 O O . SER A 1 90 ? -11.257 -2.960 3.510 1.00 81.75 90 SER A O 1
ATOM 715 N N . GLY A 1 91 ? -12.550 -1.148 3.282 1.00 81.69 91 GLY A N 1
ATOM 716 C CA . GLY A 1 91 ? -12.359 -0.701 4.662 1.00 81.69 91 GLY A CA 1
ATOM 717 C C . GLY A 1 91 ? -12.888 -1.730 5.677 1.00 81.69 91 GLY A C 1
ATOM 718 O O . GLY A 1 91 ? -13.961 -2.295 5.458 1.00 81.69 91 GLY A O 1
ATOM 719 N N . PRO A 1 92 ? -12.182 -1.985 6.797 1.00 84.25 92 PRO A N 1
ATOM 720 C CA . PRO A 1 92 ? -12.663 -2.912 7.816 1.00 84.25 92 PRO A CA 1
ATOM 721 C C . PRO A 1 92 ? -13.915 -2.345 8.490 1.00 84.25 92 PRO A C 1
ATOM 723 O O . PRO A 1 92 ? -13.930 -1.179 8.896 1.00 84.25 92 PRO A O 1
ATOM 726 N N . GLU A 1 93 ? -14.972 -3.149 8.624 1.00 86.06 93 GLU A N 1
ATOM 727 C CA . GLU A 1 93 ? -16.200 -2.723 9.304 1.00 86.06 93 GLU A CA 1
ATOM 728 C C . GLU A 1 93 ? -15.888 -2.269 10.735 1.00 86.06 93 GLU A C 1
ATOM 730 O O . GLU A 1 93 ? -15.375 -3.033 11.551 1.00 86.06 93 GLU A O 1
ATOM 735 N N . GLY A 1 94 ? -16.191 -1.009 11.044 1.00 87.44 94 GLY A N 1
ATOM 736 C CA . GLY A 1 94 ? -15.936 -0.416 12.355 1.00 87.44 94 GLY A CA 1
ATOM 737 C C . GLY A 1 94 ? -14.469 -0.270 12.746 1.00 87.44 94 GLY A C 1
ATOM 738 O O . GLY A 1 94 ? -14.202 0.012 13.913 1.00 87.44 94 GLY A O 1
ATOM 739 N N . GLY A 1 95 ? -13.540 -0.460 11.807 1.00 92.62 95 GLY A N 1
ATOM 740 C CA . GLY A 1 95 ? -12.103 -0.346 12.030 1.00 92.62 95 GLY A CA 1
ATOM 741 C C . GLY A 1 95 ? -11.458 0.807 11.264 1.00 92.62 95 GLY A C 1
ATOM 742 O O . GLY A 1 95 ? -12.124 1.649 10.653 1.00 92.62 95 GLY A O 1
ATOM 743 N N . VAL A 1 96 ? -10.128 0.815 11.286 1.00 94.50 96 VAL A N 1
ATOM 744 C CA . VAL A 1 96 ? -9.280 1.779 10.584 1.00 94.50 96 VAL A CA 1
ATOM 745 C C . VAL A 1 96 ? -8.588 1.097 9.406 1.00 94.50 96 VAL A C 1
ATOM 747 O O . VAL A 1 96 ? -7.957 0.057 9.572 1.00 94.50 96 VAL A O 1
ATOM 750 N N . LEU A 1 97 ? -8.664 1.699 8.222 1.00 94.44 97 LEU A N 1
ATOM 751 C CA . LEU A 1 97 ? -7.749 1.415 7.119 1.00 94.44 97 LEU A CA 1
ATOM 752 C C . LEU A 1 97 ? -6.703 2.531 7.072 1.00 94.44 97 LEU A C 1
ATOM 754 O O . LEU A 1 97 ? -7.051 3.693 6.867 1.00 94.44 97 LEU A O 1
ATOM 758 N N . PHE A 1 98 ? -5.438 2.185 7.282 1.00 95.19 98 PHE A N 1
ATOM 759 C CA . PHE A 1 98 ? -4.313 3.109 7.206 1.00 95.19 98 PHE A CA 1
ATOM 760 C C . PHE A 1 98 ? -3.554 2.876 5.898 1.00 95.19 98 PHE A C 1
ATOM 762 O O . PHE A 1 98 ? -3.106 1.758 5.634 1.00 95.19 98 PHE A O 1
ATOM 769 N N . LEU A 1 99 ? -3.446 3.932 5.097 1.00 93.00 99 LEU A N 1
ATOM 770 C CA . LEU A 1 99 ? -2.808 3.980 3.782 1.00 93.00 99 LEU A CA 1
ATOM 771 C C . LEU A 1 99 ? -1.570 4.875 3.821 1.00 93.00 99 LEU A C 1
ATOM 773 O O . LEU A 1 99 ? -1.630 5.899 4.543 1.00 93.00 99 LEU A O 1
#

Radius of gyration: 20.9 Å; Cα contacts (8 Å, |Δi|>4): 90; chains: 1; bounding box: 50×22×67 Å

Nearest PDB structures (foldseek):
  7owe-assembly2_C  TM=4.540E-01  e=2.928E-01  Candidatus Odinarchaeum yellowstonii
  3ap3-assembly1_A  TM=4.751E-01  e=8.212E-01  Homo sapiens
  7owl-assembly2_F  TM=4.301E-01  e=6.237E-01  Candidatus Odinarchaeum yellowstonii

Organism: NCBI:txid1461544

Foldseek 3Di:
DDDPDDDDDDDDPPVPFQDEAEAEDDDDPPPCVVVVQVVQVPDPQEDEDPPLQVLLVCVVCVVDDDVCNVVSVVVHDNPVVVSVVCLNVPGDGNGYYYD

InterPro domains:
  IPR050571 Class-IV Pyridoxal-Phosphate-Dependent Aminotransferase [PTHR42743] (22-89)